Protein AF-A0A438Y132-F1 (afdb_monomer_lite)

Foldseek 3Di:
DAVVVVVVVLLVVLLVVVLVVLCVVVVDDNVLSVQLSVLLVVVQVVQKDFPDWDAPPVVRDIHTDIAGHAAALVVSLVSSPVRGPPDDPVSSVVVSVSCCVSCVVRHPHD

Organism: Helicobacter pylori (NCBI:txid210)

pLDDT: mean 83.32, std 10.94, range [47.22, 93.69]

Secondary structure (DSSP, 8-state):
--HHHHHHHHHHHHHHHHHHHHHHHH---HHHHHHHHHHHHHHHHHHEEEEEEEEETTTTEEEEEEEE-S-BHHHHHHHHHHHSTT--HHHHHHHHHHHHHHHTTTSB--

Sequence (110 aa):
LNAKLSLIVVFHEIMLKYKKRFMEQFHESEQTATNISYAIYNYLATKIQVAYTYTNLKSEVAVVKIKLVGCQIEQIKRYLKASVENLNDNEIAYIAKVAQKEFGSVCALR

Structure (mmCIF, N/CA/C/O backbone):
data_AF-A0A438Y132-F1
#
_entry.id   AF-A0A438Y132-F1
#
loop_
_atom_site.group_PDB
_atom_site.id
_atom_site.type_symbol
_atom_site.label_atom_id
_atom_site.label_alt_id
_atom_site.label_comp_id
_atom_site.label_asym_id
_atom_site.label_entity_id
_atom_site.label_seq_id
_atom_site.pdbx_PDB_ins_code
_atom_site.Cartn_x
_atom_site.Cartn_y
_atom_site.Cartn_z
_atom_site.occupancy
_atom_site.B_iso_or_equiv
_atom_site.auth_seq_id
_atom_site.auth_comp_id
_atom_site.auth_asym_id
_atom_site.auth_atom_id
_atom_site.pdbx_PDB_model_num
ATOM 1 N N . LEU A 1 1 ? -9.145 9.765 17.014 1.00 47.22 1 LEU A N 1
ATOM 2 C CA . LEU A 1 1 ? -8.984 9.425 15.581 1.00 47.22 1 LEU A CA 1
ATOM 3 C C . LEU A 1 1 ? -9.743 8.133 15.282 1.00 47.22 1 LEU A C 1
ATOM 5 O O . LEU A 1 1 ? -9.608 7.178 16.034 1.00 47.22 1 LEU A O 1
ATOM 9 N N . ASN A 1 2 ? -10.564 8.123 14.229 1.00 48.75 2 ASN A N 1
ATOM 10 C CA . ASN A 1 2 ? -11.270 6.941 13.710 1.00 48.75 2 ASN A CA 1
ATOM 11 C C . ASN A 1 2 ? -10.243 5.826 13.413 1.00 48.75 2 ASN A C 1
ATOM 13 O O . ASN A 1 2 ? -9.206 6.133 12.833 1.00 48.75 2 ASN A O 1
ATOM 17 N N . ALA A 1 3 ? -10.466 4.558 13.780 1.00 48.16 3 ALA A N 1
ATOM 18 C CA . ALA A 1 3 ? -9.426 3.530 13.590 1.00 48.16 3 ALA A CA 1
ATOM 19 C C . ALA A 1 3 ? -9.095 3.295 12.103 1.00 48.16 3 ALA A C 1
ATOM 21 O O . ALA A 1 3 ? -7.966 2.936 11.778 1.00 48.16 3 ALA A O 1
ATOM 22 N N . LYS A 1 4 ? -10.043 3.594 11.198 1.00 48.59 4 LYS A N 1
ATOM 23 C CA . LYS A 1 4 ? -9.764 3.727 9.760 1.00 48.59 4 LYS A CA 1
ATOM 24 C C . LYS A 1 4 ? -8.716 4.809 9.501 1.00 48.59 4 LYS A C 1
ATOM 26 O O . LYS A 1 4 ? -7.721 4.523 8.858 1.00 48.59 4 LYS A O 1
ATOM 31 N N . LEU A 1 5 ? -8.885 6.008 10.059 1.00 49.19 5 LEU A N 1
ATOM 32 C CA . LEU A 1 5 ? -7.927 7.110 9.917 1.00 49.19 5 LEU A CA 1
ATOM 33 C C . LEU A 1 5 ? -6.562 6.787 10.532 1.00 49.19 5 LEU A C 1
ATOM 35 O O . LEU A 1 5 ? -5.563 7.097 9.910 1.00 49.19 5 LEU A O 1
ATOM 39 N N . SER A 1 6 ? -6.484 6.132 11.693 1.00 55.97 6 SER A N 1
ATOM 40 C CA . SER A 1 6 ? -5.184 5.748 12.270 1.00 55.97 6 SER A CA 1
ATOM 41 C C . SER A 1 6 ? -4.440 4.726 11.410 1.00 55.97 6 SER A C 1
ATOM 43 O O . SER A 1 6 ? -3.242 4.874 11.207 1.00 55.97 6 SER A O 1
ATOM 45 N N . LEU A 1 7 ? -5.141 3.730 10.857 1.00 61.47 7 LEU A N 1
ATOM 46 C CA . LEU A 1 7 ? -4.537 2.779 9.924 1.00 61.47 7 LEU A CA 1
ATOM 47 C C . LEU A 1 7 ? -4.081 3.496 8.643 1.00 61.47 7 LEU A C 1
ATOM 49 O O . LEU A 1 7 ? -2.956 3.303 8.204 1.00 61.47 7 LEU A O 1
ATOM 53 N N . ILE A 1 8 ? -4.928 4.370 8.088 1.00 59.34 8 ILE A N 1
ATOM 54 C CA . ILE A 1 8 ? -4.622 5.197 6.911 1.00 59.34 8 ILE A CA 1
ATOM 55 C C . ILE A 1 8 ? -3.413 6.102 7.170 1.00 59.34 8 ILE A C 1
ATOM 57 O O . ILE A 1 8 ? -2.577 6.225 6.287 1.00 59.34 8 ILE A O 1
ATOM 61 N N . VAL A 1 9 ? -3.286 6.698 8.359 1.00 60.09 9 VAL A N 1
ATOM 62 C CA . VAL A 1 9 ? -2.149 7.553 8.740 1.00 60.09 9 VAL A CA 1
ATOM 63 C C . VAL A 1 9 ? -0.869 6.733 8.860 1.00 60.09 9 VAL A C 1
ATOM 65 O O . VAL A 1 9 ? 0.135 7.121 8.279 1.00 60.09 9 VAL A O 1
ATOM 68 N N . VAL A 1 10 ? -0.906 5.562 9.506 1.00 67.81 10 VAL A N 1
ATOM 69 C CA . VAL A 1 10 ? 0.256 4.655 9.565 1.00 67.81 10 VAL A CA 1
ATOM 70 C C . VAL A 1 10 ? 0.670 4.215 8.159 1.00 67.81 10 VAL A C 1
ATOM 72 O O . VAL A 1 10 ? 1.846 4.278 7.809 1.00 67.81 10 VAL A O 1
ATOM 75 N N . PHE A 1 11 ? -0.294 3.838 7.313 1.00 67.94 11 PHE A N 1
ATOM 76 C CA . PHE A 1 11 ? -0.030 3.529 5.909 1.00 67.94 11 PHE A CA 1
ATOM 77 C C . PHE A 1 11 ? 0.548 4.732 5.163 1.00 67.94 11 PHE A C 1
ATOM 79 O O . PHE A 1 11 ? 1.514 4.581 4.427 1.00 67.94 11 PHE A O 1
ATOM 86 N N . HIS A 1 12 ? 0.000 5.924 5.368 1.00 70.94 12 HIS A N 1
ATOM 87 C CA . HIS A 1 12 ? 0.454 7.151 4.728 1.00 70.94 12 HIS A CA 1
ATOM 88 C C 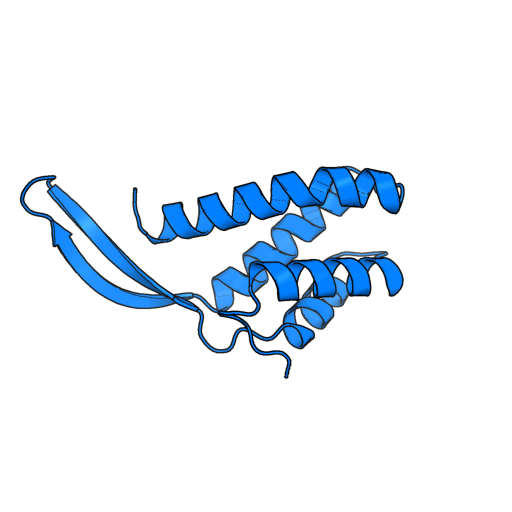. HIS A 1 12 ? 1.891 7.509 5.126 1.00 70.94 12 HIS A C 1
ATOM 90 O O . HIS A 1 12 ? 2.703 7.805 4.255 1.00 70.94 12 HIS A O 1
ATOM 96 N N . GLU A 1 13 ? 2.239 7.413 6.409 1.00 73.31 13 GLU A N 1
ATOM 97 C CA . GLU A 1 13 ? 3.597 7.647 6.912 1.00 73.31 13 GLU A CA 1
ATOM 98 C C . GLU A 1 13 ? 4.600 6.637 6.344 1.00 73.31 13 GLU A C 1
ATOM 100 O O . GLU A 1 13 ? 5.699 7.013 5.925 1.00 73.31 13 GLU A O 1
ATOM 105 N N . ILE A 1 14 ? 4.205 5.361 6.263 1.00 71.75 14 ILE A N 1
ATOM 106 C CA . ILE A 1 14 ? 4.984 4.316 5.592 1.00 71.75 14 ILE A CA 1
ATOM 107 C C . ILE A 1 14 ? 5.202 4.706 4.124 1.00 71.75 14 ILE A C 1
ATOM 109 O O . ILE A 1 14 ? 6.346 4.774 3.672 1.00 71.75 14 ILE A O 1
ATOM 113 N N . MET A 1 15 ? 4.138 5.045 3.392 1.00 72.69 15 MET A N 1
ATOM 114 C CA . MET A 1 15 ? 4.239 5.418 1.979 1.00 72.69 15 MET A CA 1
ATOM 115 C C . MET A 1 15 ? 5.113 6.659 1.765 1.00 72.69 15 MET A C 1
ATOM 117 O O . MET A 1 15 ? 5.961 6.641 0.877 1.00 72.69 15 MET A O 1
ATOM 121 N N . LEU A 1 16 ? 5.003 7.696 2.601 1.00 77.25 16 LEU A N 1
ATOM 122 C CA . LEU A 1 16 ? 5.857 8.888 2.524 1.00 77.25 16 LEU A CA 1
ATOM 123 C C . LEU A 1 16 ? 7.339 8.557 2.736 1.00 77.25 16 LEU A C 1
ATOM 125 O O . LEU A 1 16 ? 8.200 9.024 1.987 1.00 77.25 16 LEU A O 1
ATOM 129 N N . LYS A 1 17 ? 7.647 7.720 3.732 1.00 80.06 17 LYS A N 1
ATOM 130 C CA . LYS A 1 17 ? 9.023 7.310 4.036 1.00 80.06 17 LYS A CA 1
ATOM 131 C C . LYS A 1 17 ? 9.652 6.518 2.892 1.00 80.06 17 LYS A C 1
ATOM 133 O O . LYS A 1 17 ? 10.832 6.710 2.589 1.00 80.06 17 LYS A O 1
ATOM 138 N N . TYR A 1 18 ? 8.888 5.623 2.271 1.00 79.38 18 TYR A N 1
ATOM 139 C CA . TYR A 1 18 ? 9.386 4.785 1.182 1.00 79.38 18 TYR A CA 1
ATOM 140 C C . TYR A 1 18 ? 9.368 5.494 -0.176 1.00 79.38 18 TYR A C 1
ATOM 142 O O . TYR A 1 18 ? 10.255 5.221 -0.979 1.00 79.38 18 TYR A O 1
ATOM 150 N N . LYS A 1 19 ? 8.470 6.467 -0.395 1.00 85.69 19 LYS A N 1
ATOM 151 C CA . LYS A 1 19 ? 8.412 7.310 -1.603 1.00 85.69 19 LYS A CA 1
ATOM 152 C C . LYS A 1 19 ? 9.766 7.946 -1.909 1.00 85.69 19 LYS A C 1
ATOM 154 O O . LYS A 1 19 ? 10.296 7.749 -2.996 1.00 85.69 19 LYS A O 1
ATOM 159 N N . LYS A 1 20 ? 10.359 8.645 -0.934 1.00 85.19 20 LYS A N 1
ATOM 160 C CA . LYS A 1 20 ? 11.641 9.341 -1.132 1.00 85.19 20 LYS A CA 1
ATOM 161 C C . LYS A 1 20 ? 12.769 8.377 -1.517 1.00 85.19 20 LYS A C 1
ATOM 163 O O . LYS A 1 20 ? 13.444 8.591 -2.514 1.00 85.19 20 LYS A O 1
ATOM 168 N N . ARG A 1 21 ? 12.925 7.284 -0.762 1.00 86.12 21 ARG A N 1
ATOM 169 C CA . ARG A 1 21 ? 13.972 6.277 -1.016 1.00 86.12 21 ARG A CA 1
ATOM 170 C C . ARG A 1 21 ? 13.790 5.569 -2.356 1.00 86.12 21 ARG A C 1
ATOM 172 O O . ARG A 1 21 ? 14.773 5.265 -3.016 1.00 86.12 21 ARG A O 1
ATOM 179 N N . PHE A 1 22 ? 12.545 5.296 -2.736 1.00 87.44 22 PHE A N 1
ATOM 180 C CA . PHE A 1 22 ? 12.219 4.674 -4.013 1.00 87.44 22 PHE A CA 1
ATOM 181 C C . PHE A 1 22 ? 12.602 5.585 -5.184 1.00 87.44 22 PHE A C 1
ATOM 183 O O . PHE A 1 22 ? 13.314 5.147 -6.081 1.00 87.44 22 PHE A O 1
ATOM 190 N N . MET A 1 23 ? 12.205 6.861 -5.133 1.00 91.19 23 MET A N 1
ATOM 191 C CA . MET A 1 23 ? 12.566 7.850 -6.154 1.00 91.19 23 MET A CA 1
ATOM 192 C C . MET A 1 23 ? 14.085 8.021 -6.276 1.00 91.19 23 MET A C 1
ATOM 194 O O . MET A 1 23 ? 14.607 8.068 -7.382 1.00 91.19 23 MET A O 1
ATOM 198 N N . GLU A 1 24 ? 14.806 8.068 -5.151 1.00 90.50 24 GLU A N 1
ATOM 199 C CA . GLU A 1 24 ? 16.273 8.166 -5.142 1.00 90.50 24 GLU A CA 1
ATOM 200 C C . GLU A 1 24 ? 16.945 6.929 -5.755 1.00 90.50 24 GLU A C 1
ATOM 202 O O . GLU A 1 24 ? 17.910 7.063 -6.500 1.00 90.50 24 GLU A O 1
ATOM 207 N N . GLN A 1 25 ? 16.442 5.730 -5.448 1.00 91.00 25 GLN A N 1
ATOM 208 C CA . GLN A 1 25 ? 17.045 4.469 -5.882 1.00 91.00 25 GLN A CA 1
ATOM 209 C C . GLN A 1 25 ? 16.766 4.138 -7.354 1.00 91.00 25 GLN A C 1
ATOM 211 O O . GLN A 1 25 ? 17.634 3.578 -8.019 1.00 91.00 25 GLN A O 1
ATOM 216 N N . PHE A 1 26 ? 15.558 4.425 -7.838 1.00 92.75 26 PHE A N 1
ATOM 217 C CA . PHE A 1 26 ? 15.113 4.042 -9.182 1.00 92.75 26 PHE A CA 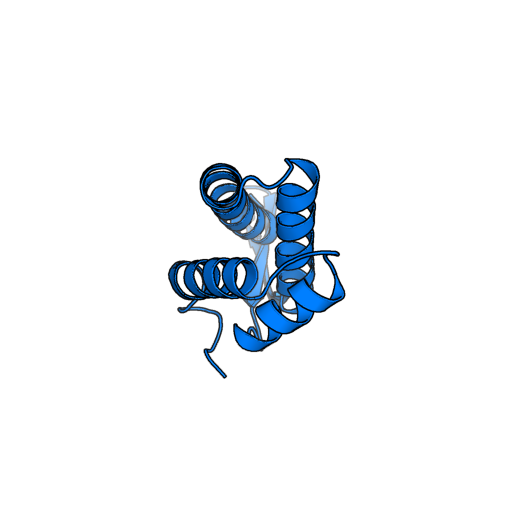1
ATOM 218 C C . PHE A 1 26 ? 15.031 5.224 -10.152 1.00 92.75 26 PHE A C 1
ATOM 220 O O . PHE A 1 26 ? 14.697 5.035 -11.314 1.00 92.75 26 PHE A O 1
ATOM 227 N N . HIS A 1 27 ? 15.372 6.436 -9.698 1.00 92.25 27 HIS A N 1
ATOM 228 C CA . HIS A 1 27 ? 15.274 7.676 -10.478 1.00 92.25 27 HIS A CA 1
ATOM 229 C C . HIS A 1 27 ? 13.861 7.944 -11.019 1.00 92.25 27 HIS A C 1
ATOM 231 O O . HIS A 1 27 ? 13.681 8.554 -12.071 1.00 92.25 27 HIS A O 1
ATOM 237 N N . GLU A 1 28 ? 12.857 7.494 -10.269 1.00 91.69 28 GLU A N 1
ATOM 238 C CA . GLU A 1 28 ? 11.456 7.593 -10.646 1.00 91.69 28 GLU A CA 1
ATOM 239 C C . GLU A 1 28 ? 10.864 8.973 -10.370 1.00 91.69 28 GLU A C 1
ATOM 241 O O . GLU A 1 28 ? 11.254 9.687 -9.439 1.00 91.69 28 GLU A O 1
ATOM 246 N N . SER A 1 29 ? 9.866 9.335 -11.175 1.00 91.81 29 SER A N 1
ATOM 247 C CA . SER A 1 29 ? 9.185 10.616 -11.022 1.00 91.81 29 SER A CA 1
ATOM 248 C C . SER A 1 29 ? 8.353 10.661 -9.735 1.00 91.81 29 SER A C 1
ATOM 250 O O . SER A 1 29 ? 7.872 9.642 -9.223 1.00 91.81 29 SER A O 1
ATOM 252 N N . GLU A 1 30 ? 8.108 11.870 -9.225 1.00 90.44 30 GLU A N 1
ATOM 253 C CA . GLU A 1 30 ? 7.198 12.054 -8.092 1.00 90.44 30 GLU A CA 1
ATOM 254 C C . GLU A 1 30 ? 5.789 11.523 -8.398 1.00 90.44 30 GLU A C 1
ATOM 256 O O . GLU A 1 30 ? 5.125 10.955 -7.520 1.00 90.44 30 GLU A O 1
ATOM 261 N N . GLN A 1 31 ? 5.350 11.673 -9.650 1.00 90.31 31 GLN A N 1
ATOM 262 C CA . GLN A 1 31 ? 4.064 11.174 -10.112 1.00 90.31 31 GLN A CA 1
ATOM 263 C C . GLN A 1 31 ? 4.015 9.645 -10.052 1.00 90.31 31 GLN A C 1
ATOM 265 O O . GLN A 1 31 ? 3.061 9.098 -9.498 1.00 90.31 31 GLN A O 1
ATOM 270 N N . THR A 1 32 ? 5.051 8.952 -10.539 1.00 90.31 32 THR A N 1
ATOM 271 C CA . THR A 1 32 ? 5.136 7.484 -10.482 1.00 90.31 32 THR A CA 1
ATOM 272 C C . THR A 1 32 ? 5.067 7.002 -9.037 1.00 90.31 32 THR A C 1
ATOM 274 O O . THR A 1 32 ? 4.235 6.164 -8.689 1.00 90.31 32 THR A O 1
ATOM 277 N N . ALA A 1 33 ? 5.874 7.586 -8.149 1.00 88.69 33 ALA A N 1
ATOM 278 C CA . ALA A 1 33 ? 5.905 7.187 -6.745 1.00 88.69 33 ALA A CA 1
ATOM 279 C C . ALA A 1 33 ? 4.575 7.471 -6.013 1.00 88.69 33 ALA A C 1
ATOM 281 O O . ALA A 1 33 ? 4.159 6.727 -5.115 1.00 88.69 33 ALA A O 1
ATOM 282 N N . THR A 1 34 ? 3.863 8.521 -6.423 1.00 88.12 34 THR A N 1
ATOM 283 C CA . THR A 1 34 ? 2.516 8.829 -5.924 1.00 88.12 34 THR A CA 1
ATOM 284 C C . THR A 1 34 ? 1.483 7.824 -6.448 1.00 88.12 34 THR A C 1
ATOM 286 O O . THR A 1 34 ? 0.677 7.323 -5.663 1.00 88.12 34 THR A O 1
ATOM 289 N N . ASN A 1 35 ? 1.559 7.428 -7.721 1.00 90.06 35 ASN A N 1
ATOM 290 C CA . ASN A 1 35 ? 0.692 6.396 -8.300 1.00 90.06 35 ASN A CA 1
ATOM 291 C C . ASN A 1 35 ? 0.889 5.038 -7.611 1.00 90.06 35 ASN A C 1
ATOM 293 O O . ASN A 1 35 ? -0.091 4.373 -7.280 1.00 90.06 35 ASN A O 1
ATOM 297 N N . ILE A 1 36 ? 2.135 4.661 -7.299 1.00 89.50 36 ILE A N 1
ATOM 298 C CA . ILE A 1 36 ? 2.449 3.481 -6.473 1.00 89.50 36 ILE A CA 1
ATOM 299 C C . ILE A 1 36 ? 1.761 3.584 -5.112 1.00 89.50 36 ILE A C 1
ATOM 301 O O . ILE A 1 36 ? 1.140 2.626 -4.648 1.00 89.50 36 ILE A O 1
ATOM 305 N N . SER A 1 37 ? 1.828 4.760 -4.484 1.00 86.44 37 SER A N 1
ATOM 306 C CA . SER A 1 37 ? 1.192 5.011 -3.190 1.00 86.44 37 SER A CA 1
ATOM 307 C C . SER A 1 37 ? -0.317 4.807 -3.230 1.00 86.44 37 SER A C 1
ATOM 309 O O . SER A 1 37 ? -0.872 4.117 -2.371 1.00 86.44 37 SER A O 1
ATOM 311 N N . TYR A 1 38 ? -0.972 5.323 -4.266 1.00 86.25 38 TYR A N 1
ATOM 312 C CA . TYR A 1 38 ? -2.401 5.119 -4.477 1.00 86.25 38 TYR A CA 1
ATOM 313 C C . TYR A 1 38 ? -2.755 3.676 -4.817 1.00 86.25 38 TYR A C 1
ATOM 315 O O . TYR A 1 38 ? -3.740 3.160 -4.293 1.00 86.25 38 TYR A O 1
ATOM 323 N N . ALA A 1 39 ? -1.951 2.990 -5.627 1.00 89.44 39 ALA A N 1
ATOM 324 C CA . ALA A 1 39 ? -2.189 1.594 -5.968 1.00 89.44 39 ALA A CA 1
ATOM 325 C C . ALA A 1 39 ? -2.145 0.690 -4.723 1.00 89.44 39 ALA A C 1
ATOM 327 O O . ALA A 1 39 ? -3.062 -0.103 -4.508 1.00 89.44 39 ALA A O 1
ATOM 328 N N . ILE A 1 40 ? -1.136 0.853 -3.857 1.00 87.19 40 ILE A N 1
ATOM 329 C CA . ILE A 1 40 ? -1.040 0.091 -2.600 1.00 87.19 40 ILE A CA 1
ATOM 330 C C . ILE A 1 40 ? -2.211 0.422 -1.675 1.00 87.19 40 ILE A C 1
ATOM 332 O O . ILE A 1 40 ? -2.836 -0.487 -1.125 1.00 87.19 40 ILE A O 1
ATOM 336 N N . TYR A 1 41 ? -2.546 1.706 -1.534 1.00 84.75 41 TYR A N 1
ATOM 337 C CA . TYR A 1 41 ? -3.678 2.138 -0.720 1.00 84.75 41 TYR A CA 1
ATOM 338 C C . TYR A 1 41 ? -5.000 1.523 -1.192 1.00 84.75 41 TYR A C 1
ATOM 340 O O . TYR A 1 41 ? -5.729 0.938 -0.392 1.00 84.75 41 TYR A O 1
ATOM 348 N N . ASN A 1 42 ? -5.285 1.605 -2.493 1.00 86.62 42 ASN A N 1
ATOM 349 C CA . ASN A 1 42 ? -6.504 1.065 -3.087 1.00 86.62 42 ASN A CA 1
ATOM 350 C C . ASN A 1 42 ? -6.597 -0.441 -2.874 1.00 86.62 42 ASN A C 1
ATOM 352 O O . ASN A 1 42 ? -7.631 -0.930 -2.420 1.00 86.62 42 ASN A O 1
ATOM 356 N N . TYR A 1 43 ? -5.502 -1.168 -3.106 1.00 89.00 43 TYR A N 1
ATOM 357 C CA . TYR A 1 43 ? -5.449 -2.594 -2.822 1.00 89.00 43 TYR A CA 1
ATOM 358 C C . TYR A 1 43 ? -5.790 -2.893 -1.355 1.00 89.00 43 TYR A C 1
ATOM 360 O O . TYR A 1 43 ? -6.686 -3.694 -1.086 1.00 89.00 43 TYR A O 1
ATOM 368 N N . LEU A 1 44 ? -5.131 -2.235 -0.399 1.00 85.12 44 LEU A N 1
ATOM 369 C CA . LEU A 1 44 ? -5.360 -2.469 1.029 1.00 85.12 44 LEU A CA 1
ATOM 370 C C . LEU A 1 44 ? -6.782 -2.105 1.450 1.00 85.12 44 LEU A C 1
ATOM 372 O O . LEU A 1 44 ? -7.383 -2.829 2.243 1.00 85.12 44 LEU A O 1
ATOM 376 N N . ALA A 1 45 ? -7.345 -1.035 0.888 1.00 85.19 45 ALA A N 1
ATOM 377 C CA . ALA A 1 45 ? -8.718 -0.624 1.141 1.00 85.19 45 ALA A CA 1
ATOM 378 C C . ALA A 1 45 ? -9.719 -1.730 0.774 1.00 85.19 45 ALA A C 1
ATOM 380 O O . ALA A 1 45 ? -10.650 -1.972 1.542 1.00 85.19 45 ALA A O 1
ATOM 381 N N . THR A 1 46 ? -9.482 -2.480 -0.314 1.00 87.81 46 THR A N 1
ATOM 382 C CA . THR A 1 46 ? -10.322 -3.643 -0.673 1.00 87.81 46 THR A CA 1
ATOM 383 C C . THR A 1 46 ? -10.262 -4.786 0.345 1.00 87.81 46 THR A C 1
ATOM 385 O O . THR A 1 46 ? -11.139 -5.647 0.363 1.00 87.81 46 THR A O 1
ATOM 388 N N . LYS A 1 47 ? -9.232 -4.816 1.199 1.00 88.56 47 LYS A N 1
ATOM 389 C CA . LYS A 1 47 ? -9.033 -5.852 2.222 1.00 88.56 47 LYS A CA 1
ATOM 390 C C . LYS A 1 47 ? -9.573 -5.446 3.591 1.00 88.56 47 LYS A C 1
ATOM 392 O O . LYS A 1 47 ? -9.601 -6.283 4.493 1.00 88.56 47 LYS A O 1
ATOM 397 N N . ILE A 1 48 ? -9.992 -4.192 3.777 1.00 85.69 48 ILE A N 1
ATOM 398 C CA . ILE A 1 48 ? -10.516 -3.696 5.054 1.00 85.69 48 ILE A CA 1
ATOM 399 C C . ILE A 1 48 ? -11.916 -4.262 5.303 1.00 85.69 48 ILE A C 1
ATOM 401 O O . ILE A 1 48 ? -12.846 -4.030 4.537 1.00 85.69 48 ILE A O 1
ATOM 405 N N . GLN A 1 49 ? -12.091 -4.923 6.444 1.00 85.00 49 GLN A N 1
ATOM 406 C CA . GLN A 1 49 ? -13.392 -5.321 6.974 1.00 85.00 49 GLN A CA 1
ATOM 407 C C . GLN A 1 49 ? -13.640 -4.677 8.335 1.00 85.00 49 GLN A C 1
ATOM 409 O O . GLN A 1 49 ? -12.731 -4.566 9.162 1.00 85.00 49 GLN A O 1
ATOM 414 N N . VAL A 1 50 ? -14.888 -4.281 8.591 1.00 84.38 50 VAL A N 1
ATOM 415 C CA . VAL A 1 50 ? -15.319 -3.845 9.923 1.00 84.38 50 VAL A CA 1
ATOM 416 C C . VAL A 1 50 ? -15.481 -5.080 10.802 1.00 84.38 50 VAL A C 1
ATOM 418 O O . VAL A 1 50 ? -16.243 -5.984 10.478 1.00 84.38 50 VAL A O 1
ATOM 421 N N . ALA A 1 51 ? -14.738 -5.124 11.903 1.00 84.81 51 ALA A N 1
ATOM 422 C CA . ALA A 1 51 ? -14.793 -6.211 12.872 1.00 84.81 51 ALA A CA 1
ATOM 423 C C . ALA A 1 51 ? -15.767 -5.912 14.018 1.00 84.81 51 ALA A C 1
ATOM 425 O O . ALA A 1 51 ? -16.396 -6.828 14.535 1.00 84.81 51 ALA A O 1
ATOM 426 N N . TYR A 1 52 ? -15.865 -4.648 14.442 1.00 84.12 52 TYR A N 1
ATOM 427 C CA . TYR A 1 52 ? -16.730 -4.234 15.547 1.00 84.12 52 TYR A CA 1
ATOM 428 C C . TYR A 1 52 ? -16.941 -2.718 15.547 1.00 84.12 52 TYR A C 1
ATOM 430 O O . TYR A 1 52 ? -16.081 -1.972 15.075 1.00 84.12 52 TYR A O 1
ATOM 438 N N . THR A 1 53 ? -18.039 -2.250 16.133 1.00 87.19 53 THR A N 1
ATOM 439 C CA . THR A 1 53 ? -18.329 -0.824 16.318 1.00 87.19 53 THR A CA 1
ATOM 440 C C . THR A 1 53 ? -18.866 -0.566 17.716 1.00 87.19 53 THR A C 1
ATOM 442 O O . THR A 1 53 ? -19.695 -1.332 18.197 1.00 87.19 53 THR A O 1
ATOM 445 N N . TYR A 1 54 ? -18.436 0.517 18.358 1.00 85.94 54 TYR A N 1
ATOM 446 C CA . TYR A 1 54 ? -19.025 0.980 19.615 1.00 85.94 54 TYR A CA 1
ATOM 447 C C . TYR A 1 54 ? -18.937 2.496 19.743 1.00 85.94 54 TYR A C 1
ATOM 449 O O . TYR A 1 54 ? -18.069 3.122 19.140 1.00 85.94 54 TYR A O 1
ATOM 457 N N . THR A 1 55 ? -19.799 3.082 20.566 1.00 89.56 55 THR A N 1
ATOM 458 C CA . THR A 1 55 ? -19.724 4.503 20.914 1.00 89.56 55 THR A CA 1
ATOM 459 C C . THR A 1 55 ? -18.937 4.661 22.205 1.00 89.56 55 THR A C 1
ATOM 461 O O . THR A 1 55 ? -19.277 4.068 23.228 1.00 89.56 55 THR A O 1
ATOM 464 N N . ASN A 1 56 ? -17.873 5.460 22.178 1.00 85.75 56 ASN A N 1
ATOM 465 C CA . ASN A 1 56 ? -17.233 5.922 23.399 1.00 85.75 56 ASN A CA 1
ATOM 466 C C . ASN A 1 56 ? -18.044 7.097 23.946 1.00 85.75 56 ASN A C 1
ATOM 468 O O . ASN A 1 56 ? -17.942 8.210 23.436 1.00 85.75 56 ASN A O 1
ATOM 472 N N . LEU A 1 57 ? -18.834 6.832 24.984 1.00 90.19 57 LEU A N 1
ATOM 473 C CA . LEU A 1 57 ? -19.738 7.808 25.593 1.00 90.19 57 LEU A CA 1
ATOM 474 C C . LEU A 1 57 ? -19.005 8.968 26.283 1.00 90.19 57 LEU A C 1
ATOM 476 O O . LEU A 1 57 ? -19.559 10.050 26.385 1.00 90.19 57 LEU A O 1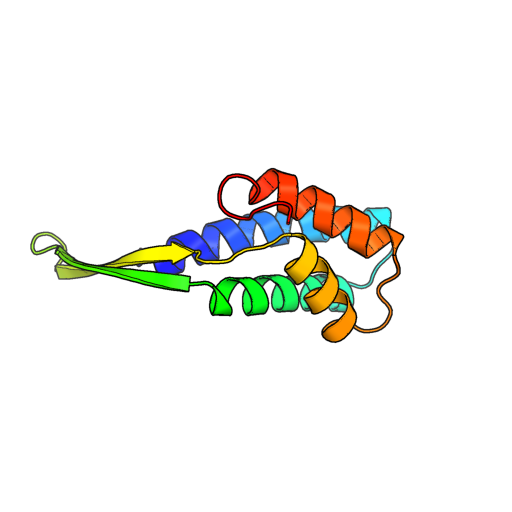
ATOM 480 N N . LYS A 1 58 ? -17.754 8.778 26.724 1.00 90.19 58 LYS A N 1
ATOM 481 C CA . LYS A 1 58 ? -16.977 9.839 27.389 1.00 90.19 58 LYS A CA 1
ATOM 482 C C . LYS A 1 58 ? -16.524 10.923 26.413 1.00 90.19 58 LYS A C 1
ATOM 484 O O . LYS A 1 58 ? -16.377 12.075 26.798 1.00 90.19 58 LYS A O 1
ATOM 489 N N . SER A 1 59 ? -16.228 10.533 25.179 1.00 88.88 59 SER A N 1
ATOM 490 C CA . SER A 1 59 ? -15.719 11.437 24.145 1.00 88.88 59 SER A CA 1
ATOM 491 C C . SER A 1 59 ? -16.709 11.653 23.003 1.00 88.88 59 SER A C 1
ATOM 493 O O . SER A 1 59 ? -16.333 12.263 22.014 1.00 88.88 59 SER A O 1
ATOM 495 N N . GLU A 1 60 ? -17.916 11.091 23.101 1.00 89.75 60 GLU A N 1
ATOM 496 C CA . GLU A 1 60 ? -18.986 11.180 22.098 1.00 89.75 60 GLU A CA 1
ATOM 497 C C . GLU A 1 60 ? -18.541 10.807 20.670 1.00 89.75 60 GLU A C 1
ATOM 499 O O . GLU A 1 60 ? -18.958 11.403 19.681 1.00 89.75 60 GLU A O 1
ATOM 504 N N . VAL A 1 61 ? -17.686 9.782 20.542 1.00 79.94 61 VAL A N 1
ATOM 505 C CA . VAL A 1 61 ? -17.202 9.303 19.232 1.00 79.94 61 VAL A CA 1
ATOM 506 C C . VAL A 1 61 ? -17.589 7.856 18.966 1.00 79.94 61 VAL A C 1
ATOM 508 O O . VAL A 1 61 ? -17.470 6.991 19.836 1.00 79.94 61 VAL A O 1
ATOM 511 N N . ALA A 1 62 ? -17.962 7.571 17.720 1.00 80.06 62 ALA A N 1
ATOM 512 C CA . ALA A 1 62 ? -18.064 6.209 17.216 1.00 80.06 62 ALA A CA 1
ATOM 513 C C . ALA A 1 62 ? -16.663 5.651 16.912 1.00 80.06 62 ALA A C 1
ATOM 515 O O . ALA A 1 62 ? -15.887 6.222 16.142 1.00 80.06 62 ALA A O 1
ATOM 516 N N . VAL A 1 63 ? -16.342 4.508 17.508 1.00 78.19 63 VAL A N 1
ATOM 517 C CA . VAL A 1 63 ? -15.117 3.751 17.266 1.00 78.19 63 VAL A CA 1
ATOM 518 C C . VAL A 1 63 ? -15.449 2.547 16.399 1.00 78.19 63 VAL A C 1
ATOM 520 O O . VAL A 1 63 ? -16.254 1.696 16.770 1.00 78.19 63 VAL A O 1
ATOM 523 N N . VAL A 1 64 ? -14.784 2.453 15.249 1.00 77.94 64 VAL A N 1
ATOM 524 C CA . VAL A 1 64 ? -14.907 1.333 14.312 1.00 77.94 64 VAL A CA 1
ATOM 525 C C . VAL A 1 64 ? -13.617 0.529 14.353 1.00 77.94 64 VAL A C 1
ATOM 527 O O . VAL A 1 64 ? -12.586 1.014 13.902 1.00 77.94 64 VAL A O 1
ATOM 530 N N . LYS A 1 65 ? -13.652 -0.696 14.876 1.00 78.06 65 LYS A N 1
ATOM 531 C CA . LYS A 1 65 ? -12.531 -1.637 14.780 1.00 78.06 65 LYS A CA 1
ATOM 532 C C . LYS A 1 65 ? -12.537 -2.274 13.398 1.00 78.06 65 LYS A C 1
ATOM 534 O O . LYS A 1 65 ? -13.558 -2.805 12.960 1.00 78.06 65 LYS A O 1
ATOM 539 N N . ILE A 1 66 ? -11.390 -2.247 12.732 1.00 78.81 66 ILE A N 1
ATOM 540 C CA . ILE A 1 66 ? -11.195 -2.848 11.414 1.00 78.81 66 ILE A CA 1
ATOM 541 C C . ILE A 1 66 ? -10.117 -3.925 11.459 1.00 78.81 66 ILE A C 1
ATOM 543 O O . ILE A 1 66 ? -9.244 -3.903 12.325 1.00 78.81 66 ILE A O 1
ATOM 547 N N . LYS A 1 67 ? -10.177 -4.850 10.507 1.00 81.75 67 LYS A N 1
ATOM 548 C CA . LYS A 1 67 ? -9.138 -5.844 10.233 1.00 81.75 67 LYS A CA 1
ATOM 549 C C . LYS A 1 67 ? -8.891 -5.918 8.730 1.00 81.75 67 LYS A C 1
ATOM 551 O O . LYS A 1 67 ? -9.809 -5.671 7.951 1.00 81.75 67 LYS A O 1
ATOM 556 N N . LEU A 1 68 ? -7.674 -6.267 8.331 1.00 83.69 68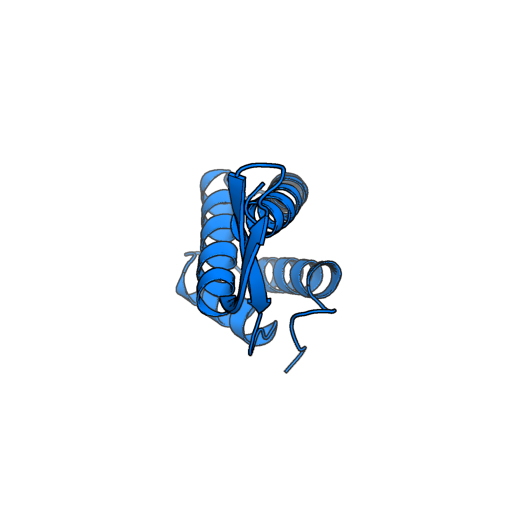 LEU A N 1
ATOM 557 C CA . LEU A 1 68 ? -7.367 -6.609 6.944 1.00 83.69 68 LEU A CA 1
ATOM 558 C C . LEU A 1 68 ? -7.549 -8.118 6.761 1.00 83.69 68 LEU A C 1
ATOM 560 O O . LEU A 1 68 ? -7.027 -8.903 7.548 1.00 83.69 68 LEU A O 1
ATOM 564 N N . VAL A 1 69 ? -8.310 -8.526 5.747 1.00 85.69 69 VAL A N 1
ATOM 565 C CA . VAL A 1 69 ? -8.603 -9.936 5.459 1.00 85.69 69 VAL A CA 1
ATOM 566 C C . VAL A 1 69 ? -8.155 -10.277 4.049 1.00 85.69 69 VAL A C 1
ATOM 568 O O . VAL A 1 69 ? -8.437 -9.545 3.104 1.00 85.69 69 VAL A O 1
ATOM 571 N N . GLY A 1 70 ? -7.452 -11.403 3.902 1.00 85.94 70 GLY A N 1
ATOM 572 C CA . GLY A 1 70 ? -6.987 -11.873 2.596 1.00 85.94 70 GLY A CA 1
ATOM 573 C C . GLY A 1 70 ? -5.953 -10.950 1.949 1.00 85.94 70 GLY A C 1
ATOM 574 O O . GLY A 1 70 ? -5.864 -10.904 0.723 1.00 85.94 70 GLY A O 1
ATOM 575 N N . CYS A 1 71 ? -5.200 -10.190 2.753 1.00 88.75 71 CYS A N 1
ATOM 576 C CA . CYS A 1 71 ? -4.055 -9.452 2.247 1.00 88.75 71 CYS A CA 1
ATOM 577 C C . CYS A 1 71 ? -2.927 -10.434 1.909 1.00 88.75 71 CYS A C 1
ATOM 579 O O . CYS A 1 71 ? -2.528 -11.249 2.739 1.00 88.75 71 CYS A O 1
ATOM 581 N N . GLN A 1 72 ? -2.430 -10.348 0.684 1.00 92.12 72 GLN A N 1
ATOM 582 C CA . GLN A 1 72 ? -1.346 -11.150 0.130 1.00 92.12 72 GLN A CA 1
ATOM 583 C C . GLN A 1 72 ? -0.313 -10.248 -0.551 1.00 92.12 72 GLN A C 1
ATOM 585 O O . GLN A 1 72 ? -0.693 -9.346 -1.303 1.00 92.12 72 GLN A O 1
ATOM 590 N N . ILE A 1 73 ? 0.979 -10.490 -0.322 1.00 90.69 73 ILE A N 1
ATOM 591 C CA . ILE A 1 73 ? 2.056 -9.717 -0.965 1.00 90.69 73 ILE A CA 1
ATOM 592 C C . ILE A 1 73 ? 2.095 -9.967 -2.476 1.00 90.69 73 ILE A C 1
ATOM 594 O O . ILE A 1 73 ? 2.267 -9.028 -3.252 1.00 90.69 73 ILE A O 1
ATOM 598 N N . GLU A 1 74 ? 1.848 -11.198 -2.926 1.00 92.00 74 GLU A N 1
ATOM 599 C CA . GLU A 1 74 ? 1.798 -11.497 -4.362 1.00 92.00 74 GLU A CA 1
ATOM 600 C C . GLU A 1 74 ? 0.646 -10.778 -5.071 1.00 92.00 74 GLU A C 1
ATOM 602 O O . GLU A 1 74 ? 0.793 -10.329 -6.210 1.00 92.00 74 GLU A O 1
ATOM 607 N N . GLN A 1 75 ? -0.483 -10.568 -4.389 1.00 91.75 75 GLN A N 1
ATOM 608 C CA . GLN A 1 75 ? -1.560 -9.745 -4.937 1.00 91.75 75 GLN A CA 1
ATOM 609 C C . GLN A 1 75 ? -1.177 -8.263 -5.014 1.00 91.75 75 GLN A C 1
ATOM 611 O O . GLN A 1 75 ? -1.555 -7.620 -5.988 1.00 91.75 75 GLN A O 1
ATOM 616 N N . ILE A 1 76 ? -0.388 -7.732 -4.068 1.00 90.50 76 ILE A N 1
ATOM 617 C CA . ILE A 1 76 ? 0.147 -6.359 -4.159 1.00 90.50 76 ILE A CA 1
ATOM 618 C C . ILE A 1 76 ? 0.991 -6.211 -5.428 1.00 90.50 76 ILE A C 1
ATOM 620 O O . ILE A 1 76 ? 0.788 -5.269 -6.187 1.00 90.50 76 ILE A O 1
ATOM 624 N N . LYS A 1 77 ? 1.887 -7.168 -5.706 1.00 93.50 77 LYS A N 1
ATOM 625 C CA . LYS A 1 77 ? 2.718 -7.160 -6.924 1.00 93.50 77 LYS A CA 1
ATOM 626 C C . LYS A 1 77 ? 1.869 -7.145 -8.194 1.00 93.50 77 LYS A C 1
ATOM 628 O O . LYS A 1 77 ? 2.118 -6.342 -9.089 1.00 93.50 77 LYS A O 1
ATOM 633 N N . ARG A 1 78 ? 0.853 -8.013 -8.266 1.00 92.50 78 ARG A N 1
ATOM 634 C CA . ARG A 1 78 ? -0.077 -8.073 -9.410 1.00 92.50 78 ARG A CA 1
ATOM 635 C C . ARG A 1 78 ? -0.857 -6.772 -9.570 1.00 92.50 78 ARG A C 1
ATOM 637 O O . ARG A 1 78 ? -0.987 -6.277 -10.683 1.00 92.50 78 ARG A O 1
ATOM 644 N N . TYR A 1 79 ? -1.340 -6.214 -8.464 1.00 91.56 79 TYR A N 1
ATOM 645 C CA . TYR A 1 79 ? -2.100 -4.971 -8.465 1.00 91.56 79 TYR A CA 1
ATOM 646 C C . TYR A 1 79 ? -1.248 -3.788 -8.935 1.00 91.56 79 TYR A C 1
ATOM 648 O O . TYR A 1 79 ? -1.716 -2.984 -9.734 1.00 91.56 79 TYR A O 1
ATOM 656 N N . LEU A 1 80 ? 0.016 -3.716 -8.504 1.00 92.31 80 LEU A N 1
ATOM 657 C CA . LEU A 1 80 ? 0.970 -2.696 -8.944 1.00 92.31 80 LEU A CA 1
ATOM 658 C C . LEU A 1 80 ? 1.245 -2.777 -10.445 1.00 92.31 80 LEU A C 1
ATOM 660 O O . LEU A 1 80 ? 1.102 -1.766 -11.121 1.00 92.31 80 LEU A O 1
ATOM 664 N N . LYS A 1 81 ? 1.538 -3.977 -10.969 1.00 93.00 81 LYS A N 1
ATOM 665 C CA . LYS A 1 81 ? 1.717 -4.197 -12.417 1.00 93.00 81 LYS A CA 1
ATOM 666 C C . LYS A 1 81 ? 0.510 -3.752 -13.240 1.00 93.00 81 LYS A C 1
ATOM 668 O O . LYS A 1 81 ? 0.676 -3.278 -14.353 1.00 93.00 81 LYS A O 1
ATOM 673 N N . ALA A 1 82 ? -0.695 -3.948 -12.707 1.00 92.00 82 ALA A N 1
ATOM 674 C CA . ALA A 1 82 ? -1.930 -3.606 -13.401 1.00 92.00 82 ALA A CA 1
ATOM 675 C C . ALA A 1 82 ? -2.321 -2.123 -13.274 1.00 92.00 82 ALA A C 1
ATOM 677 O O . ALA A 1 82 ? -3.045 -1.621 -14.125 1.00 92.00 82 ALA A O 1
ATOM 678 N N . SER A 1 83 ? -1.896 -1.440 -12.205 1.00 91.19 83 SER A N 1
ATOM 679 C CA . SER A 1 83 ? -2.401 -0.101 -11.849 1.00 91.19 83 SER A CA 1
ATOM 680 C C . SER A 1 83 ? -1.403 1.029 -12.080 1.00 91.19 83 SER A C 1
ATOM 682 O O . SER A 1 83 ? -1.791 2.193 -12.020 1.00 91.19 83 SER A O 1
ATOM 684 N N . VAL A 1 84 ? -0.122 0.713 -12.270 1.00 91.50 84 VAL A N 1
ATOM 685 C CA . VAL A 1 84 ? 0.935 1.704 -12.474 1.00 91.50 84 VAL A CA 1
ATOM 686 C C . VAL A 1 84 ? 1.706 1.325 -13.727 1.00 91.50 84 VAL A C 1
ATOM 688 O O . VAL A 1 84 ? 2.345 0.275 -13.786 1.00 91.50 84 VAL A O 1
ATOM 691 N N . GLU A 1 85 ? 1.621 2.182 -14.736 1.00 88.75 85 GLU A N 1
ATOM 692 C CA . GLU A 1 85 ? 2.343 1.999 -15.989 1.00 88.75 85 GLU A CA 1
ATOM 693 C C . GLU A 1 85 ? 3.858 2.085 -15.771 1.00 88.75 85 GLU A C 1
ATOM 695 O O . GLU A 1 85 ? 4.334 2.819 -14.906 1.00 88.75 85 GLU A O 1
ATOM 700 N N . ASN A 1 86 ? 4.609 1.350 -16.595 1.00 86.81 86 ASN A N 1
ATOM 701 C CA . ASN A 1 86 ? 6.072 1.400 -16.686 1.00 86.81 86 ASN A CA 1
ATOM 702 C C . ASN A 1 86 ? 6.861 0.961 -15.441 1.00 86.81 86 ASN A C 1
ATOM 704 O O . ASN A 1 86 ? 8.076 1.126 -15.428 1.00 86.81 86 ASN A O 1
ATOM 708 N N . LEU A 1 87 ? 6.225 0.321 -14.451 1.00 91.12 87 LEU A N 1
ATOM 709 C CA . LEU A 1 87 ? 6.970 -0.323 -13.367 1.00 91.12 87 LEU A CA 1
ATOM 710 C C . LEU A 1 87 ? 7.729 -1.552 -13.866 1.00 91.12 87 LEU A C 1
ATOM 712 O O . LEU A 1 87 ? 7.133 -2.514 -14.364 1.00 91.12 87 LEU A O 1
ATOM 716 N N . ASN A 1 88 ? 9.040 -1.556 -13.656 1.00 91.81 88 ASN A N 1
ATOM 717 C CA . ASN A 1 88 ? 9.880 -2.706 -13.953 1.00 91.81 88 ASN A CA 1
ATOM 718 C C . ASN A 1 88 ? 9.874 -3.737 -12.807 1.00 91.81 88 ASN A C 1
ATOM 720 O O . ASN A 1 88 ? 9.453 -3.482 -11.674 1.00 91.81 88 ASN A O 1
ATOM 724 N N . ASP A 1 89 ? 10.360 -4.947 -13.094 1.00 92.62 89 ASP A N 1
ATOM 725 C CA . ASP A 1 89 ? 10.343 -6.047 -12.124 1.00 92.62 89 ASP A CA 1
ATOM 726 C C . ASP A 1 89 ? 11.209 -5.781 -10.879 1.00 92.62 89 ASP A C 1
ATOM 728 O O . ASP A 1 89 ? 10.868 -6.256 -9.792 1.00 92.62 89 ASP A O 1
ATOM 732 N N . ASN A 1 90 ? 12.284 -4.991 -10.996 1.00 93.69 90 ASN A N 1
ATOM 733 C CA . ASN A 1 90 ? 13.150 -4.647 -9.863 1.00 93.69 90 ASN A CA 1
ATOM 734 C C . ASN A 1 90 ? 12.450 -3.688 -8.892 1.00 93.69 90 ASN A C 1
ATOM 736 O O . ASN A 1 90 ? 12.538 -3.863 -7.674 1.00 93.69 90 ASN A O 1
ATOM 740 N N . GLU A 1 91 ? 11.716 -2.710 -9.417 1.00 92.56 91 GLU A N 1
ATOM 741 C CA . GLU A 1 91 ? 10.898 -1.785 -8.630 1.00 92.56 91 GLU A CA 1
ATOM 742 C C . GLU A 1 91 ? 9.798 -2.531 -7.887 1.00 92.56 91 GLU A C 1
ATOM 744 O O . GLU A 1 91 ? 9.623 -2.367 -6.679 1.00 92.56 91 GLU A O 1
ATOM 749 N N . ILE A 1 92 ? 9.100 -3.425 -8.586 1.00 92.81 92 ILE A N 1
ATOM 750 C CA . ILE A 1 92 ? 8.037 -4.238 -7.995 1.00 92.81 92 ILE A CA 1
ATOM 751 C C . ILE A 1 92 ? 8.601 -5.157 -6.911 1.00 92.81 92 ILE A C 1
ATOM 753 O O . ILE A 1 92 ? 7.995 -5.289 -5.845 1.00 92.81 92 ILE A O 1
ATOM 757 N N . ALA A 1 93 ? 9.767 -5.766 -7.137 1.00 92.38 93 ALA A N 1
ATOM 758 C CA . ALA A 1 93 ? 10.441 -6.583 -6.133 1.00 92.38 93 ALA A CA 1
ATOM 759 C C . ALA A 1 93 ? 10.841 -5.763 -4.896 1.00 92.38 93 ALA A C 1
ATOM 761 O O . ALA A 1 93 ? 10.656 -6.220 -3.764 1.00 92.38 93 ALA A O 1
ATOM 762 N N . TYR A 1 94 ? 11.335 -4.536 -5.087 1.00 91.56 94 TYR A N 1
ATOM 763 C CA . TYR A 1 94 ? 11.638 -3.626 -3.984 1.00 91.56 94 TYR A CA 1
ATOM 764 C C . TYR A 1 94 ? 10.387 -3.280 -3.176 1.00 91.56 94 TYR A C 1
ATOM 766 O O . TYR A 1 94 ? 10.383 -3.415 -1.950 1.00 91.56 94 TYR A O 1
ATOM 774 N N . ILE A 1 95 ? 9.305 -2.891 -3.852 1.00 88.88 95 ILE A N 1
ATOM 775 C CA . ILE A 1 95 ? 8.040 -2.540 -3.201 1.00 88.88 95 ILE A CA 1
ATOM 776 C C . ILE A 1 95 ? 7.469 -3.750 -2.459 1.00 88.88 95 ILE A C 1
ATOM 778 O O . ILE A 1 95 ? 7.026 -3.614 -1.322 1.00 88.88 95 ILE A O 1
ATOM 782 N N . ALA A 1 96 ? 7.539 -4.949 -3.042 1.00 89.38 96 ALA A N 1
ATOM 783 C CA . ALA A 1 96 ? 7.111 -6.182 -2.388 1.00 89.38 96 ALA A CA 1
ATOM 784 C C . ALA A 1 96 ? 7.920 -6.477 -1.118 1.00 89.38 96 ALA A C 1
ATOM 786 O O . ALA A 1 96 ? 7.347 -6.847 -0.095 1.00 89.38 96 ALA A O 1
ATOM 787 N N . LYS A 1 97 ? 9.241 -6.261 -1.148 1.00 89.81 97 LYS A N 1
ATOM 788 C CA . LYS A 1 97 ? 10.110 -6.404 0.029 1.00 89.81 97 LYS A CA 1
ATOM 789 C C . LYS A 1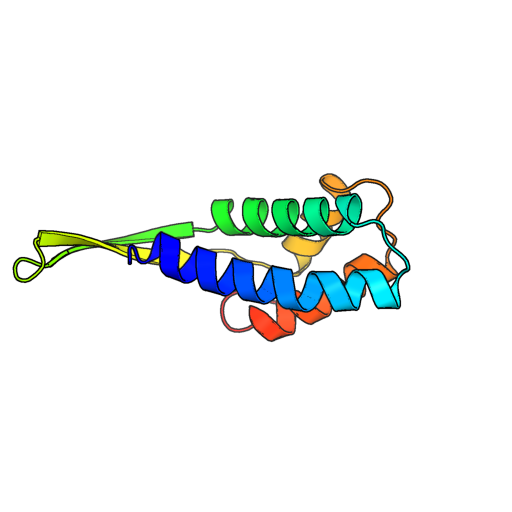 97 ? 9.731 -5.415 1.132 1.00 89.81 97 LYS A C 1
ATOM 791 O O . LYS A 1 97 ? 9.686 -5.789 2.303 1.00 89.81 97 LYS A O 1
ATOM 796 N N . VAL A 1 98 ? 9.443 -4.167 0.767 1.00 87.56 98 VAL A N 1
ATOM 797 C CA . VAL A 1 98 ? 8.960 -3.141 1.701 1.00 87.56 98 VAL A CA 1
ATOM 798 C C . VAL A 1 98 ? 7.600 -3.531 2.279 1.00 87.56 98 VAL A C 1
ATOM 800 O O . VAL A 1 98 ? 7.434 -3.532 3.496 1.00 87.56 98 VAL A O 1
ATOM 803 N N . ALA A 1 99 ? 6.655 -3.937 1.433 1.00 84.75 99 ALA A N 1
ATOM 804 C CA . ALA A 1 99 ? 5.329 -4.367 1.854 1.00 84.75 99 ALA A CA 1
ATOM 805 C C . ALA A 1 99 ? 5.394 -5.588 2.785 1.00 84.75 99 ALA A C 1
ATOM 807 O O . ALA A 1 99 ? 4.701 -5.620 3.794 1.00 84.75 99 ALA A O 1
ATOM 808 N N . GLN A 1 100 ? 6.268 -6.559 2.514 1.00 86.50 100 GLN A N 1
ATOM 809 C CA . GLN A 1 100 ? 6.491 -7.698 3.408 1.00 86.50 100 GLN A CA 1
ATOM 810 C C . GLN A 1 100 ? 7.077 -7.263 4.755 1.00 86.50 100 GLN A C 1
ATOM 812 O O . GLN A 1 100 ? 6.697 -7.799 5.793 1.00 86.50 100 GLN A O 1
ATOM 817 N N . LYS A 1 101 ? 8.004 -6.303 4.761 1.00 85.75 101 LYS A N 1
ATOM 818 C CA . LYS A 1 101 ? 8.611 -5.804 5.997 1.00 85.75 101 LYS A CA 1
ATOM 819 C C . LYS A 1 101 ? 7.593 -5.083 6.884 1.00 85.75 101 LYS A C 1
ATOM 821 O O . LYS A 1 101 ? 7.580 -5.308 8.088 1.00 85.75 101 LYS A O 1
ATOM 826 N N . GLU A 1 102 ? 6.775 -4.217 6.297 1.00 82.94 102 GLU A N 1
ATOM 827 C CA . GLU A 1 102 ? 5.853 -3.354 7.045 1.00 82.94 102 GLU A CA 1
ATOM 828 C C . GLU A 1 102 ? 4.507 -4.030 7.324 1.00 82.94 102 GLU A C 1
ATOM 830 O O . GLU A 1 102 ? 3.893 -3.802 8.363 1.00 82.94 102 GLU A O 1
ATOM 835 N N . PHE A 1 103 ? 4.051 -4.892 6.413 1.00 79.88 103 PHE A N 1
ATOM 836 C CA . PHE A 1 103 ? 2.733 -5.520 6.482 1.00 79.88 103 PHE A CA 1
ATOM 837 C C . PHE A 1 103 ? 2.789 -7.032 6.660 1.00 79.88 103 PHE A C 1
ATOM 839 O O . PHE A 1 103 ? 1.734 -7.645 6.724 1.00 79.88 103 PHE A O 1
ATOM 846 N N . GLY A 1 104 ? 3.959 -7.663 6.780 1.00 78.81 104 GLY A N 1
ATOM 847 C CA . GLY A 1 104 ? 4.081 -9.127 6.858 1.00 78.81 104 GLY A CA 1
ATOM 848 C C . GLY A 1 104 ? 3.386 -9.783 8.056 1.00 78.81 104 GLY A C 1
ATOM 849 O O . GLY A 1 104 ? 3.107 -10.977 8.019 1.00 78.81 104 GLY A O 1
ATOM 850 N N . SER A 1 105 ? 3.067 -9.021 9.107 1.00 79.50 105 SER A N 1
ATOM 851 C CA . SER A 1 105 ? 2.244 -9.488 10.234 1.00 79.50 105 SER A CA 1
ATOM 852 C C . SER A 1 105 ? 0.744 -9.539 9.913 1.00 79.50 105 SER A C 1
ATOM 854 O O . SER A 1 105 ? -0.020 -10.169 10.640 1.00 79.50 105 SER A O 1
ATOM 856 N N . VAL A 1 106 ? 0.320 -8.882 8.830 1.00 78.31 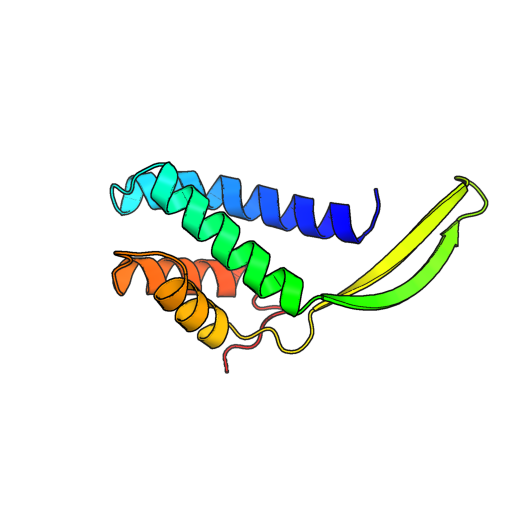106 VAL A N 1
ATOM 857 C CA . VAL A 1 106 ? -1.085 -8.715 8.429 1.00 78.31 106 VAL A CA 1
ATOM 858 C C . VAL A 1 106 ? -1.365 -9.267 7.023 1.00 78.31 106 VAL A C 1
ATOM 860 O O . VAL A 1 106 ? -2.479 -9.700 6.730 1.00 78.31 106 VAL A O 1
ATOM 863 N N . CYS A 1 107 ? -0.360 -9.284 6.153 1.00 81.31 107 CYS A N 1
ATOM 864 C CA . CYS A 1 107 ? -0.405 -9.765 4.782 1.00 81.31 107 CYS A CA 1
ATOM 865 C C . CYS A 1 107 ? 0.415 -11.051 4.653 1.00 81.31 107 CYS A C 1
ATOM 867 O O . CYS A 1 107 ? 1.584 -11.097 5.028 1.00 81.31 107 CYS A O 1
ATOM 869 N N . ALA A 1 108 ? -0.198 -12.095 4.101 1.00 82.25 108 ALA A N 1
ATOM 870 C CA . ALA A 1 108 ? 0.458 -13.373 3.868 1.00 82.25 108 ALA A CA 1
ATOM 871 C C . ALA A 1 108 ? 1.412 -13.316 2.662 1.00 82.25 108 ALA A C 1
ATOM 873 O O . ALA A 1 108 ? 1.220 -12.538 1.728 1.00 82.25 108 ALA A O 1
ATOM 874 N N . LEU A 1 109 ? 2.404 -14.208 2.656 1.00 77.44 109 LEU A N 1
ATOM 875 C CA . LEU A 1 109 ? 3.356 -14.372 1.548 1.00 77.44 109 LEU A CA 1
ATOM 876 C C . LEU A 1 109 ? 2.775 -15.096 0.317 1.00 77.44 109 LEU A C 1
ATOM 878 O O . LEU A 1 109 ? 3.413 -15.081 -0.729 1.00 77.44 109 LEU A O 1
ATOM 882 N N . ARG A 1 110 ? 1.617 -15.759 0.447 1.00 63.69 110 ARG A N 1
ATOM 883 C CA . ARG A 1 110 ? 1.032 -16.627 -0.594 1.00 63.69 110 ARG A CA 1
ATOM 884 C C . ARG A 1 110 ? 0.309 -15.851 -1.683 1.00 63.69 110 ARG A C 1
ATOM 886 O O . ARG A 1 110 ? -0.354 -14.858 -1.322 1.00 63.69 110 ARG A O 1
#

Radius of gyration: 15.5 Å; chains: 1; bounding box: 37×29×44 Å